Protein AF-A0A6P4FNR9-F1 (afdb_monomer_lite)

pLDDT: mean 78.42, std 10.56, range [47.41, 95.06]

Sequence (93 aa):
TLAKKMEKLKQWKADLHAKVAKREADAAAAIQRKERLVEEVRRHFGFKVDTRDERFKEMLEQKEKEDKKKQKEAKRKAKEEKMMAKLVEKTSA

Secondary structure (DSSP, 8-state):
-HHHHHHHHHHHHHHHHHHHHHHHHHHHHHHHHHHHHHHHHHHHH-S---TTSHHHHHHHHHHHHHHHHHHHHHHHHHHHHHHHHHHHHHH--

Structure (mmCIF, N/CA/C/O backbone):
data_AF-A0A6P4FNR9-F1
#
_entry.id   AF-A0A6P4FNR9-F1
#
loop_
_atom_site.group_PDB
_atom_site.id
_atom_site.type_symbol
_atom_site.label_atom_id
_atom_site.label_alt_id
_atom_site.label_comp_id
_atom_site.label_asym_id
_atom_site.label_entity_id
_atom_site.label_seq_id
_atom_site.pdbx_PDB_ins_code
_atom_site.Cartn_x
_atom_site.Cartn_y
_atom_site.Cartn_z
_atom_site.occupancy
_atom_site.B_iso_or_equiv
_atom_site.auth_seq_id
_atom_site.auth_comp_id
_atom_site.auth_asym_id
_atom_site.auth_atom_id
_atom_site.pdbx_PDB_model_num
ATOM 1 N N . THR A 1 1 ? 23.767 3.309 -31.505 1.00 77.38 1 THR A N 1
ATOM 2 C CA . THR A 1 1 ? 23.183 2.321 -32.434 1.00 77.38 1 THR A CA 1
ATOM 3 C C . THR A 1 1 ? 21.724 2.087 -32.090 1.00 77.38 1 THR A C 1
ATOM 5 O O . THR A 1 1 ? 21.351 2.219 -30.926 1.00 77.38 1 THR A O 1
ATOM 8 N N . LEU A 1 2 ? 20.897 1.771 -33.088 1.00 83.00 2 LEU A N 1
ATOM 9 C CA . LEU A 1 2 ? 19.458 1.521 -32.926 1.00 83.00 2 LEU A CA 1
ATOM 10 C C . LEU A 1 2 ? 19.171 0.411 -31.892 1.00 83.00 2 LEU A C 1
ATOM 12 O O . LEU A 1 2 ? 18.263 0.546 -31.078 1.00 83.00 2 LEU A O 1
ATOM 16 N N . ALA A 1 3 ? 20.032 -0.610 -31.833 1.00 86.06 3 ALA A N 1
ATOM 17 C CA . ALA A 1 3 ? 19.957 -1.713 -30.872 1.00 86.06 3 ALA A CA 1
ATOM 18 C C . ALA A 1 3 ? 19.943 -1.259 -29.397 1.00 86.06 3 ALA A C 1
ATOM 20 O O . ALA A 1 3 ? 19.105 -1.714 -28.624 1.00 86.06 3 ALA A O 1
ATOM 21 N N . LYS A 1 4 ? 20.794 -0.295 -29.007 1.00 89.50 4 LYS A N 1
ATOM 22 C CA . LYS A 1 4 ? 20.818 0.236 -27.627 1.00 89.50 4 LYS A CA 1
ATOM 23 C C . LYS A 1 4 ? 19.523 0.975 -27.260 1.00 89.50 4 LYS A C 1
ATOM 25 O O . LYS A 1 4 ? 19.105 0.941 -26.107 1.00 89.50 4 LYS A O 1
ATOM 30 N N . LYS A 1 5 ? 18.881 1.639 -28.232 1.00 87.31 5 LYS A N 1
ATOM 31 C CA . LYS A 1 5 ? 17.587 2.315 -28.024 1.00 87.31 5 LYS A CA 1
ATOM 32 C C . LYS A 1 5 ? 16.456 1.297 -27.842 1.00 87.31 5 LYS A C 1
ATOM 34 O O . LYS A 1 5 ? 15.628 1.485 -26.958 1.00 87.31 5 LYS A O 1
ATOM 39 N N . MET A 1 6 ? 16.462 0.213 -28.621 1.00 93.12 6 MET A N 1
ATOM 40 C CA . MET A 1 6 ? 15.484 -0.873 -28.492 1.00 93.12 6 MET A CA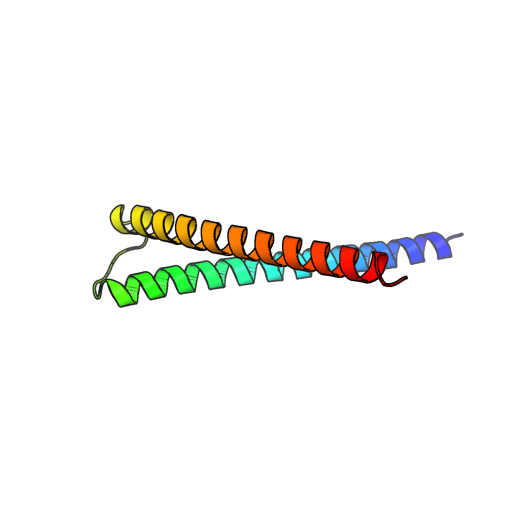 1
ATOM 41 C C . MET A 1 6 ? 15.598 -1.605 -27.152 1.00 93.12 6 MET A C 1
ATOM 43 O O . MET A 1 6 ? 14.580 -1.899 -26.534 1.00 93.12 6 MET A O 1
ATOM 47 N N . GLU A 1 7 ? 16.816 -1.840 -26.662 1.00 91.94 7 GLU A N 1
ATOM 48 C CA . GLU A 1 7 ? 17.022 -2.491 -25.364 1.00 91.94 7 GLU A CA 1
ATOM 49 C C . GLU A 1 7 ? 16.505 -1.636 -24.201 1.00 91.94 7 GLU A C 1
ATOM 51 O O . GLU A 1 7 ? 15.744 -2.104 -23.355 1.00 91.94 7 GLU A O 1
ATOM 56 N N . LYS A 1 8 ? 16.806 -0.332 -24.220 1.00 92.00 8 LYS A N 1
ATOM 57 C CA . LYS A 1 8 ? 16.289 0.610 -23.219 1.00 92.00 8 LYS A CA 1
ATOM 58 C C . LYS A 1 8 ? 14.759 0.706 -23.249 1.00 92.00 8 LYS A C 1
ATOM 60 O O . LYS A 1 8 ? 14.134 0.872 -22.206 1.00 92.00 8 LYS A O 1
ATOM 65 N N . LEU A 1 9 ? 14.151 0.575 -24.430 1.00 91.94 9 LEU A N 1
ATOM 66 C CA . LEU A 1 9 ? 12.696 0.562 -24.589 1.00 91.94 9 LEU A CA 1
ATOM 67 C C . LEU A 1 9 ? 12.077 -0.705 -23.983 1.00 91.94 9 LEU A C 1
ATOM 69 O O . LEU A 1 9 ? 11.075 -0.607 -23.274 1.00 91.94 9 LEU A O 1
ATOM 73 N N . LYS A 1 10 ? 12.690 -1.876 -24.193 1.00 92.56 10 LYS A N 1
ATOM 74 C CA . LYS A 1 10 ? 12.258 -3.129 -23.552 1.00 92.56 10 LYS A CA 1
ATOM 75 C C . LYS A 1 10 ? 12.332 -3.037 -22.031 1.00 92.56 10 LYS A C 1
ATOM 77 O O . LYS A 1 10 ? 11.358 -3.379 -21.364 1.00 92.56 10 LYS A O 1
ATOM 82 N N . GLN A 1 11 ? 13.438 -2.517 -21.500 1.00 93.38 11 GLN A N 1
ATOM 83 C CA . GLN A 1 11 ? 13.599 -2.308 -20.063 1.00 93.38 11 GLN A CA 1
ATOM 84 C C . GLN A 1 11 ? 12.530 -1.360 -19.513 1.00 93.38 11 GLN A C 1
ATOM 86 O O . GLN A 1 11 ? 11.860 -1.681 -18.537 1.00 93.38 11 GLN A O 1
ATOM 91 N N . TRP A 1 12 ? 12.292 -0.232 -20.185 1.00 94.19 12 TRP A N 1
ATOM 92 C CA . TRP A 1 12 ? 11.281 0.728 -19.747 1.00 94.19 12 TRP A CA 1
ATOM 93 C C . TRP A 1 12 ? 9.864 0.141 -19.757 1.00 94.19 12 TRP A C 1
ATOM 95 O O . TRP A 1 12 ? 9.088 0.379 -18.832 1.00 94.19 12 TRP A O 1
ATOM 105 N N . LYS A 1 13 ? 9.537 -0.680 -20.763 1.00 93.94 13 LYS A N 1
ATOM 106 C CA . LYS A 1 13 ? 8.259 -1.398 -20.826 1.00 93.94 13 LYS A CA 1
ATOM 107 C C . LYS A 1 13 ? 8.122 -2.398 -19.673 1.00 93.94 13 LYS A C 1
ATOM 109 O O . LYS A 1 13 ? 7.070 -2.444 -19.040 1.00 93.94 13 LYS A O 1
ATOM 114 N N . ALA A 1 14 ? 9.175 -3.158 -19.374 1.00 95.06 14 ALA A N 1
ATOM 115 C CA . ALA A 1 14 ? 9.190 -4.092 -18.250 1.00 95.06 14 ALA A CA 1
ATOM 116 C C . ALA A 1 14 ? 9.004 -3.368 -16.906 1.00 95.06 14 ALA A C 1
ATOM 118 O O . ALA A 1 14 ? 8.146 -3.755 -16.113 1.00 95.06 14 ALA A O 1
ATOM 119 N N . ASP A 1 15 ? 9.719 -2.263 -16.689 1.00 93.06 15 ASP A N 1
ATOM 120 C CA . ASP A 1 15 ? 9.597 -1.442 -15.481 1.00 93.06 15 ASP A CA 1
ATOM 121 C C . ASP A 1 15 ? 8.190 -0.851 -15.324 1.00 93.06 15 ASP A C 1
ATOM 123 O O . ASP A 1 15 ? 7.669 -0.744 -14.210 1.00 93.06 15 ASP A O 1
ATOM 127 N N . LEU A 1 16 ? 7.560 -0.456 -16.433 1.00 94.19 16 LEU A N 1
ATOM 128 C CA . LEU A 1 16 ? 6.206 0.085 -16.427 1.00 94.19 16 LEU A CA 1
ATOM 129 C C . LEU A 1 16 ? 5.185 -0.991 -16.056 1.00 94.19 16 LEU A C 1
ATOM 131 O O . LEU A 1 16 ? 4.377 -0.763 -15.157 1.00 94.19 16 LEU A O 1
ATOM 135 N N . HIS A 1 17 ? 5.263 -2.178 -16.662 1.00 94.06 17 HIS A N 1
ATOM 136 C CA . HIS A 1 17 ? 4.399 -3.299 -16.289 1.00 94.06 17 HIS A CA 1
ATOM 137 C C . HIS A 1 17 ? 4.605 -3.722 -14.833 1.00 94.06 17 HIS A C 1
ATOM 139 O O . HIS A 1 17 ? 3.627 -3.929 -14.120 1.00 94.06 17 HIS A O 1
ATOM 145 N N . ALA A 1 18 ? 5.850 -3.762 -14.351 1.00 94.06 18 ALA A N 1
ATOM 146 C CA . ALA A 1 18 ? 6.142 -4.064 -12.952 1.00 94.06 18 ALA A CA 1
ATOM 147 C C . ALA A 1 18 ? 5.523 -3.028 -11.996 1.00 94.06 18 ALA A C 1
ATOM 149 O O . ALA A 1 18 ? 4.971 -3.386 -10.953 1.00 94.06 18 ALA A O 1
ATOM 150 N N . LYS A 1 19 ? 5.563 -1.736 -12.350 1.00 91.94 19 LYS A N 1
ATOM 151 C CA . LYS A 1 19 ? 4.916 -0.672 -11.564 1.00 91.94 19 LYS A CA 1
ATOM 152 C C . LYS A 1 19 ? 3.395 -0.786 -11.569 1.00 91.94 19 LYS A C 1
ATOM 154 O O . LYS A 1 19 ? 2.795 -0.577 -10.517 1.00 91.94 19 LYS A O 1
ATOM 159 N N . VAL A 1 20 ? 2.790 -1.095 -12.714 1.00 93.25 20 VAL A N 1
ATOM 160 C CA . VAL A 1 20 ? 1.337 -1.292 -12.832 1.00 93.25 20 VAL A CA 1
ATOM 161 C C . VAL A 1 20 ? 0.900 -2.485 -11.989 1.00 93.25 20 VAL A C 1
ATOM 163 O O . VAL A 1 20 ? 0.083 -2.306 -11.093 1.00 93.25 20 VAL A O 1
ATOM 166 N N . ALA A 1 21 ? 1.538 -3.644 -12.158 1.00 92.75 21 ALA A N 1
ATOM 167 C CA . ALA A 1 21 ? 1.225 -4.847 -11.389 1.00 92.75 21 ALA A CA 1
ATOM 168 C C . ALA A 1 21 ? 1.360 -4.617 -9.876 1.00 92.75 21 ALA A C 1
ATOM 170 O O . ALA A 1 21 ? 0.512 -5.039 -9.093 1.00 92.75 21 ALA A O 1
ATOM 171 N N . LYS A 1 22 ? 2.394 -3.880 -9.445 1.00 90.88 22 LYS A N 1
ATOM 172 C CA . LYS A 1 22 ? 2.549 -3.504 -8.035 1.00 90.88 22 LYS A CA 1
ATOM 173 C C . LYS A 1 22 ? 1.400 -2.618 -7.542 1.00 90.88 22 LYS A C 1
ATOM 175 O O . LYS A 1 22 ? 0.884 -2.847 -6.455 1.00 90.88 22 LYS A O 1
ATOM 180 N N . ARG A 1 23 ? 1.001 -1.610 -8.323 1.00 88.00 23 ARG A N 1
ATOM 181 C CA . ARG A 1 23 ? -0.102 -0.696 -7.972 1.00 88.00 23 ARG A CA 1
ATOM 182 C C . ARG A 1 23 ? -1.436 -1.435 -7.886 1.00 88.00 23 ARG A C 1
ATOM 184 O O . ARG A 1 23 ? -2.200 -1.176 -6.964 1.00 88.00 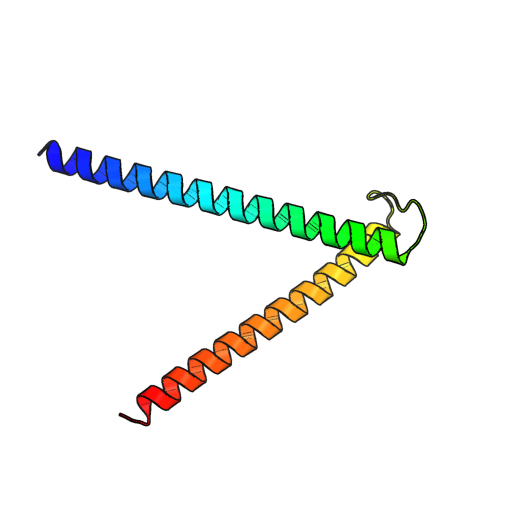23 ARG A O 1
ATOM 191 N N . GLU A 1 24 ? -1.693 -2.348 -8.816 1.00 89.38 24 GLU A N 1
ATOM 192 C CA . GLU A 1 24 ? -2.888 -3.196 -8.823 1.00 89.38 24 GLU A CA 1
ATOM 193 C C . GLU A 1 24 ? -2.912 -4.128 -7.610 1.00 89.38 24 GLU A C 1
ATOM 195 O O . GLU A 1 24 ? -3.929 -4.206 -6.924 1.00 89.38 24 GLU A O 1
ATOM 200 N N . ALA A 1 25 ? -1.781 -4.759 -7.278 1.00 89.50 25 ALA A N 1
ATOM 201 C CA . ALA A 1 25 ? -1.659 -5.596 -6.087 1.00 89.50 25 ALA A CA 1
ATOM 202 C C . ALA A 1 25 ? -1.874 -4.796 -4.790 1.00 89.50 25 ALA A C 1
ATOM 204 O O . ALA A 1 25 ? -2.611 -5.238 -3.908 1.00 89.50 25 ALA A O 1
ATOM 205 N N . ASP A 1 26 ? -1.287 -3.600 -4.685 1.00 85.00 26 ASP A N 1
ATOM 206 C CA . ASP A 1 26 ? -1.469 -2.712 -3.533 1.00 85.00 26 ASP A CA 1
ATOM 207 C C . ASP A 1 26 ? -2.938 -2.256 -3.404 1.00 85.00 26 ASP A C 1
ATOM 209 O O . ASP A 1 26 ? -3.484 -2.224 -2.298 1.00 85.00 26 ASP A O 1
ATOM 213 N N . ALA A 1 27 ? -3.604 -1.944 -4.523 1.00 86.69 27 ALA A N 1
ATOM 214 C CA . ALA A 1 27 ? -5.017 -1.568 -4.545 1.00 86.69 27 ALA A CA 1
ATOM 215 C C . ALA A 1 27 ? -5.932 -2.738 -4.150 1.00 86.69 27 ALA A C 1
ATOM 217 O O . ALA A 1 27 ? -6.809 -2.568 -3.303 1.00 86.69 27 ALA A O 1
ATOM 218 N N . ALA A 1 28 ? -5.694 -3.934 -4.694 1.00 87.38 28 ALA A N 1
ATOM 219 C CA . ALA A 1 28 ? -6.439 -5.139 -4.339 1.00 87.38 28 ALA A CA 1
ATOM 220 C C . ALA A 1 28 ? -6.271 -5.486 -2.850 1.00 87.38 28 ALA A C 1
ATOM 222 O O . ALA A 1 28 ? -7.252 -5.763 -2.159 1.00 87.38 28 ALA A O 1
ATOM 223 N N . ALA A 1 29 ? -5.048 -5.384 -2.319 1.00 84.81 29 ALA A N 1
ATOM 224 C CA . ALA A 1 29 ? -4.779 -5.596 -0.900 1.00 84.81 29 ALA A CA 1
ATOM 225 C C . ALA A 1 29 ? -5.470 -4.549 -0.007 1.00 84.81 29 ALA A C 1
ATOM 227 O O . ALA A 1 29 ? -5.942 -4.880 1.084 1.00 84.81 29 ALA A O 1
ATOM 228 N N . ALA A 1 30 ? -5.554 -3.290 -0.451 1.00 79.88 30 ALA A N 1
ATOM 229 C CA . ALA A 1 30 ? -6.275 -2.240 0.266 1.00 79.88 30 ALA A CA 1
ATOM 230 C C . ALA A 1 30 ? -7.793 -2.491 0.287 1.00 79.88 30 ALA A C 1
ATOM 232 O O . ALA A 1 30 ? -8.415 -2.336 1.340 1.00 79.88 30 ALA A O 1
ATOM 233 N N . ILE A 1 31 ? -8.373 -2.932 -0.835 1.00 82.06 31 ILE A N 1
ATOM 234 C CA . ILE A 1 31 ? -9.793 -3.309 -0.924 1.00 82.06 31 ILE A CA 1
ATOM 235 C C . ILE A 1 31 ? -10.086 -4.469 0.030 1.00 82.06 31 ILE A C 1
ATOM 237 O O . ILE A 1 31 ? -10.955 -4.336 0.887 1.00 82.06 31 ILE A O 1
ATOM 241 N N . GLN A 1 32 ? -9.296 -5.544 -0.020 1.00 84.62 32 GLN A N 1
ATOM 242 C CA . GLN A 1 32 ? -9.481 -6.698 0.866 1.00 84.62 32 GLN A CA 1
ATOM 243 C C . GLN A 1 32 ? -9.360 -6.340 2.353 1.00 84.62 32 GLN A C 1
ATOM 245 O O . GLN A 1 32 ? -10.111 -6.855 3.181 1.00 84.62 32 GLN A O 1
ATOM 250 N N . ARG A 1 33 ? -8.427 -5.449 2.721 1.00 79.94 33 ARG A N 1
ATOM 251 C CA . ARG A 1 33 ? -8.326 -4.952 4.105 1.00 79.94 33 ARG A CA 1
ATOM 252 C C . ARG A 1 33 ? -9.586 -4.204 4.521 1.00 79.94 33 ARG A C 1
ATOM 254 O O . ARG A 1 33 ? -10.090 -4.440 5.614 1.00 79.94 33 ARG A O 1
ATOM 261 N N . LYS A 1 34 ? -10.094 -3.326 3.654 1.00 78.88 34 LYS A N 1
ATOM 262 C CA . LYS A 1 34 ? -11.313 -2.564 3.922 1.00 78.88 34 LYS A CA 1
ATOM 263 C C . LYS A 1 34 ? -12.525 -3.486 4.058 1.00 78.88 34 LYS A C 1
ATOM 265 O O . LYS A 1 34 ? -13.277 -3.339 5.012 1.00 78.88 34 LYS A O 1
ATOM 270 N N . GLU A 1 35 ? -12.691 -4.450 3.158 1.00 82.38 35 GLU A N 1
ATOM 271 C CA . GLU A 1 35 ? -13.785 -5.427 3.209 1.00 82.38 35 GLU A CA 1
ATOM 272 C C . GLU A 1 35 ? -13.746 -6.262 4.490 1.00 82.38 35 GLU A C 1
ATOM 274 O O . GLU A 1 35 ? -14.769 -6.388 5.158 1.00 82.38 35 GLU A O 1
ATOM 279 N N . ARG A 1 36 ? -12.564 -6.741 4.903 1.00 81.94 36 ARG A N 1
ATOM 280 C CA . ARG A 1 36 ? -12.407 -7.474 6.168 1.00 81.94 36 ARG A CA 1
ATOM 281 C C . ARG A 1 36 ? -12.795 -6.626 7.376 1.00 81.94 36 ARG A C 1
ATOM 283 O O . ARG A 1 36 ? -13.512 -7.104 8.249 1.00 81.94 36 ARG A O 1
ATOM 290 N N . LEU A 1 37 ? -12.349 -5.370 7.424 1.00 73.19 37 LEU A N 1
ATOM 291 C CA . LEU A 1 37 ? -12.706 -4.452 8.508 1.00 73.19 37 LEU A CA 1
ATOM 292 C C . LEU A 1 37 ? -14.218 -4.208 8.551 1.00 73.19 37 LEU A C 1
ATOM 294 O O . LEU A 1 37 ? -14.817 -4.274 9.622 1.00 73.19 37 LEU A O 1
ATOM 298 N N . VAL A 1 38 ? -14.840 -3.984 7.392 1.00 74.38 38 VAL A N 1
ATOM 299 C CA . VAL A 1 38 ? -16.294 -3.809 7.270 1.00 74.38 38 VAL A CA 1
ATOM 300 C C . VAL A 1 38 ? -17.033 -5.065 7.739 1.00 74.38 38 VAL A C 1
ATOM 302 O O . VAL A 1 38 ? -18.010 -4.957 8.478 1.00 74.38 38 VAL A O 1
ATOM 305 N N . GLU A 1 39 ? -16.578 -6.255 7.350 1.00 76.75 39 GLU A N 1
ATOM 306 C CA . GLU A 1 39 ? -17.221 -7.519 7.709 1.00 76.75 39 GLU A CA 1
ATOM 307 C C . GLU A 1 39 ? -17.059 -7.857 9.197 1.00 76.75 39 GLU A C 1
ATOM 309 O O . GLU A 1 39 ? -18.020 -8.284 9.834 1.00 76.75 39 GLU A O 1
ATOM 314 N N . GLU A 1 40 ? -15.889 -7.607 9.789 1.00 72.75 40 GLU A N 1
ATOM 315 C CA . GLU A 1 40 ? -15.679 -7.764 11.232 1.00 72.75 40 GLU A CA 1
ATOM 316 C C . GLU A 1 40 ? -16.562 -6.808 12.038 1.00 72.75 40 GLU A C 1
ATOM 318 O O . GLU A 1 40 ? -17.153 -7.217 13.037 1.00 72.75 40 GLU A O 1
ATOM 323 N N . VAL A 1 41 ? -16.705 -5.555 11.592 1.00 70.12 41 VAL A N 1
ATOM 324 C CA . VAL A 1 41 ? -17.631 -4.596 12.215 1.00 70.12 41 VAL A CA 1
ATOM 325 C C . VAL A 1 41 ? -19.079 -5.073 12.060 1.00 70.12 41 VAL A C 1
ATOM 327 O O . VAL A 1 41 ? -19.834 -5.074 13.031 1.00 70.12 41 VAL A O 1
ATOM 330 N N . ARG A 1 42 ? -19.464 -5.572 10.879 1.00 73.75 42 ARG A N 1
ATOM 331 C CA . ARG A 1 42 ? -20.808 -6.115 10.631 1.00 73.75 42 ARG A CA 1
ATOM 332 C C . ARG A 1 42 ? -21.115 -7.348 11.491 1.00 73.75 42 ARG A C 1
ATOM 334 O O . ARG A 1 42 ? -22.232 -7.467 11.987 1.00 73.75 42 ARG A O 1
ATOM 341 N N . ARG A 1 43 ? -20.142 -8.245 11.691 1.00 73.62 43 ARG A N 1
ATOM 342 C CA . ARG A 1 43 ? -20.275 -9.440 12.546 1.00 73.62 43 ARG A CA 1
ATOM 343 C C . ARG A 1 43 ? -20.363 -9.090 14.030 1.00 73.62 43 ARG A C 1
ATOM 345 O O . ARG A 1 43 ? -21.123 -9.739 14.739 1.00 73.62 43 ARG A O 1
ATOM 352 N N . HIS A 1 44 ? -19.625 -8.082 14.502 1.00 67.75 44 HIS A N 1
ATOM 353 C CA . HIS A 1 44 ? -19.647 -7.705 15.920 1.00 67.75 44 HIS A CA 1
ATOM 354 C C . HIS A 1 44 ? -20.928 -6.993 16.349 1.00 67.75 44 HIS A C 1
ATOM 356 O O . HIS A 1 44 ? -21.386 -7.210 17.466 1.00 67.75 44 HIS A O 1
ATOM 362 N N . PHE A 1 45 ? -21.508 -6.159 15.485 1.00 61.59 45 PHE A N 1
ATOM 363 C CA . PHE A 1 45 ? -22.652 -5.331 15.871 1.00 61.59 45 PHE A CA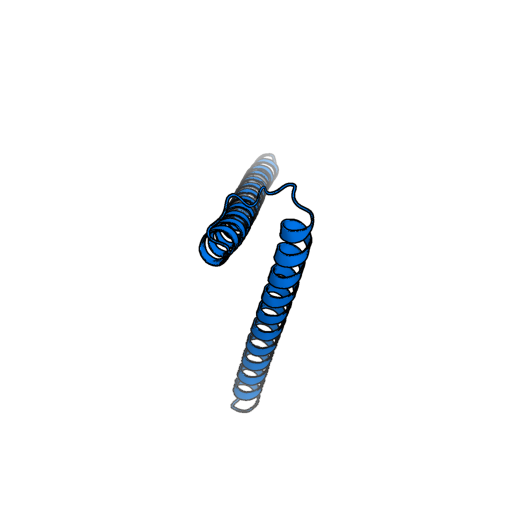 1
ATOM 364 C C . PHE A 1 45 ? -24.016 -5.937 15.527 1.00 61.59 45 PHE A C 1
ATOM 366 O O . PHE A 1 45 ? -25.027 -5.425 15.998 1.00 61.59 45 PHE A O 1
ATOM 373 N N . GLY A 1 46 ? -24.077 -7.019 14.740 1.00 61.12 46 GLY A N 1
ATOM 374 C CA . GLY A 1 46 ? -25.305 -7.802 14.529 1.00 61.12 46 GLY A CA 1
ATOM 375 C C . GLY A 1 46 ? -26.482 -7.054 13.882 1.00 61.12 46 GLY A C 1
ATOM 376 O O . GLY A 1 46 ? -27.539 -7.639 13.677 1.00 61.12 46 GLY A O 1
ATOM 377 N N . PHE A 1 47 ? -26.312 -5.784 13.518 1.00 54.06 47 PHE A N 1
ATOM 378 C CA . PHE A 1 47 ? -27.329 -4.936 12.913 1.00 54.06 47 PHE A CA 1
ATOM 379 C C . PHE A 1 47 ? -26.772 -4.207 11.694 1.00 54.06 47 PHE A C 1
ATOM 381 O O . PHE A 1 47 ? -25.564 -4.116 11.480 1.00 54.06 47 PHE A O 1
ATOM 388 N N . LYS A 1 48 ? -27.697 -3.722 10.868 1.00 58.91 48 LYS A N 1
ATOM 389 C CA . LYS A 1 48 ? -27.503 -3.024 9.594 1.00 58.91 48 LYS A CA 1
ATOM 390 C C . LYS A 1 48 ? -26.791 -1.673 9.804 1.00 58.91 48 LYS A C 1
ATOM 392 O O . LYS A 1 48 ? -27.393 -0.626 9.615 1.00 58.91 48 LYS A O 1
ATOM 397 N N . VAL A 1 49 ? -25.535 -1.692 10.245 1.00 58.09 49 VAL A N 1
ATOM 398 C CA . VAL A 1 49 ? -24.699 -0.496 10.374 1.00 58.09 49 VAL A CA 1
ATOM 399 C C . VAL A 1 49 ? -24.292 -0.079 8.964 1.00 58.09 49 VAL A C 1
ATOM 401 O O . VAL A 1 49 ? -23.539 -0.780 8.285 1.00 58.09 49 VAL A O 1
ATOM 404 N N . ASP A 1 50 ? -24.863 1.025 8.494 1.00 64.56 50 ASP A N 1
ATOM 405 C CA . ASP A 1 50 ? -24.518 1.615 7.206 1.00 64.56 50 ASP A CA 1
ATOM 406 C C . ASP A 1 50 ? -23.107 2.217 7.288 1.00 64.56 50 ASP A C 1
ATOM 408 O O . ASP A 1 50 ? -22.744 2.874 8.260 1.00 64.56 50 ASP A O 1
ATOM 412 N N . THR A 1 51 ? -22.313 2.038 6.235 1.00 64.31 51 THR A N 1
ATOM 413 C CA . THR A 1 51 ? -20.990 2.665 6.066 1.00 64.31 51 THR A CA 1
ATOM 414 C C . THR A 1 51 ? -20.98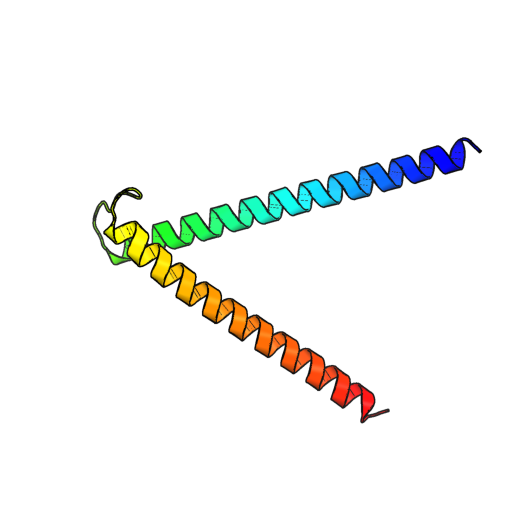8 4.197 6.186 1.00 64.31 51 THR A C 1
ATOM 416 O O . THR A 1 51 ? -19.924 4.809 6.301 1.00 64.31 51 THR A O 1
ATOM 419 N N . ARG A 1 52 ? -22.167 4.827 6.112 1.00 67.00 52 ARG A N 1
ATOM 420 C CA . ARG A 1 52 ? -22.375 6.274 6.238 1.00 67.00 52 ARG A CA 1
ATOM 421 C C . ARG A 1 52 ? -22.631 6.746 7.671 1.00 67.00 52 ARG A C 1
ATOM 423 O O . ARG A 1 52 ? -22.561 7.952 7.893 1.00 67.00 52 ARG A O 1
ATOM 430 N N . ASP A 1 53 ? -22.892 5.836 8.607 1.00 73.44 53 ASP A N 1
ATOM 431 C CA . ASP A 1 53 ? -23.134 6.155 10.017 1.00 73.44 53 ASP A CA 1
ATOM 432 C C . ASP A 1 53 ? -21.858 6.706 10.688 1.00 73.44 53 ASP A C 1
ATOM 434 O O . ASP A 1 53 ? -20.743 6.236 10.433 1.00 73.44 53 ASP A O 1
ATOM 438 N N . GLU A 1 54 ? -21.996 7.717 11.546 1.00 70.50 54 GLU A N 1
ATOM 439 C CA . GLU A 1 54 ? -20.867 8.311 12.271 1.00 70.50 54 GLU A CA 1
ATOM 440 C C . GLU A 1 54 ? -20.214 7.321 13.238 1.00 70.50 54 GLU A C 1
ATOM 442 O O . GLU A 1 54 ? -18.986 7.276 13.327 1.00 70.50 54 GLU A O 1
ATOM 447 N N . ARG A 1 55 ? -21.002 6.443 13.872 1.00 71.38 55 ARG A N 1
ATOM 448 C CA . ARG A 1 55 ? -20.475 5.411 14.781 1.00 71.38 55 ARG A CA 1
ATOM 449 C C . ARG A 1 55 ? -19.614 4.393 14.038 1.00 71.38 55 ARG A C 1
ATOM 451 O O . ARG A 1 55 ? -18.631 3.889 14.579 1.00 71.38 55 ARG A O 1
ATOM 458 N N . PHE A 1 56 ? -19.957 4.114 12.777 1.00 69.94 56 PHE A N 1
ATOM 459 C CA . PHE A 1 56 ? -19.164 3.251 11.905 1.00 69.94 56 PHE A CA 1
ATOM 460 C C . PHE A 1 56 ? -17.817 3.890 11.571 1.00 69.94 56 PHE A C 1
ATOM 462 O O . PHE A 1 56 ? -16.790 3.221 11.652 1.00 69.94 56 PHE A O 1
ATOM 469 N N . LYS A 1 57 ? -17.807 5.184 11.229 1.00 73.62 57 LYS A N 1
ATOM 470 C CA . LYS A 1 57 ? -16.568 5.918 10.933 1.00 73.62 57 LYS A CA 1
ATOM 471 C C . LYS A 1 57 ? -15.644 5.969 12.143 1.00 73.62 57 LYS A C 1
ATOM 473 O O . LYS A 1 57 ? -14.461 5.683 11.997 1.00 73.62 57 LYS A O 1
ATOM 478 N N . GLU A 1 58 ? -16.183 6.263 13.322 1.00 77.31 58 GLU A N 1
ATOM 479 C CA . GLU A 1 58 ? -15.391 6.367 14.548 1.00 77.31 58 GLU A CA 1
ATOM 480 C C . GLU A 1 58 ? -14.774 5.015 14.947 1.00 77.31 58 GLU A C 1
ATOM 482 O O . GLU A 1 58 ? -13.580 4.933 15.241 1.00 77.31 58 GLU A O 1
ATOM 487 N N . MET A 1 59 ? -15.540 3.923 14.853 1.00 72.81 59 MET A N 1
ATOM 488 C CA . MET A 1 59 ? -15.037 2.569 15.123 1.00 72.81 59 MET A CA 1
ATOM 489 C C . MET A 1 59 ? -14.056 2.066 14.062 1.00 72.81 59 MET A C 1
ATOM 491 O O . MET A 1 59 ? -13.062 1.417 14.398 1.00 72.81 59 MET A O 1
ATOM 495 N N . LEU A 1 60 ? -14.302 2.362 12.784 1.00 75.31 60 LEU A N 1
ATOM 496 C CA . LEU A 1 60 ? -13.373 2.020 11.711 1.00 75.31 60 LEU A CA 1
ATOM 497 C C . LEU A 1 60 ? -12.050 2.771 11.896 1.00 75.31 60 LEU A C 1
ATOM 499 O O . LEU A 1 60 ? -10.988 2.169 11.769 1.00 75.31 60 LEU A O 1
ATOM 503 N N . GLU A 1 61 ? -12.097 4.038 12.306 1.00 80.12 61 GLU A N 1
ATOM 504 C CA . GLU A 1 61 ? -10.904 4.822 12.615 1.00 80.12 61 GLU A CA 1
ATOM 505 C C . GLU A 1 61 ? -10.161 4.297 13.857 1.00 80.12 61 GLU A C 1
ATOM 507 O O . GLU A 1 61 ? -8.927 4.234 13.858 1.00 80.12 61 GLU A O 1
ATOM 512 N N . GLN A 1 62 ? -10.873 3.867 14.906 1.00 80.50 62 GLN A N 1
ATOM 513 C CA . GLN A 1 62 ? -10.253 3.204 16.06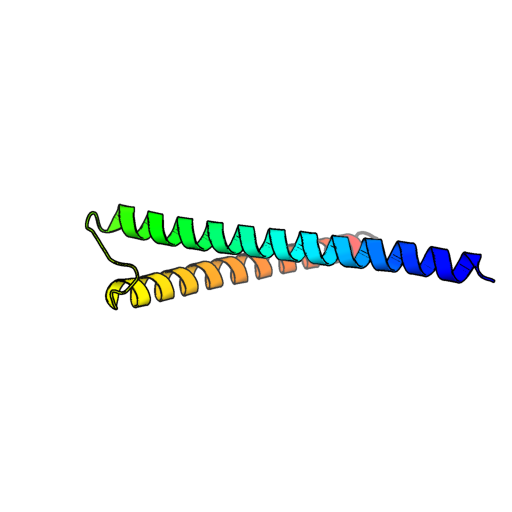0 1.00 80.50 62 GLN A CA 1
ATOM 514 C C . GLN A 1 62 ? -9.541 1.913 15.644 1.00 80.50 62 GLN A C 1
ATOM 516 O O . GLN A 1 62 ? -8.370 1.718 15.980 1.00 80.50 62 GLN A O 1
ATOM 521 N N . LYS A 1 63 ? -10.200 1.067 14.849 1.00 78.25 63 LYS A N 1
ATOM 522 C CA . LYS A 1 63 ? -9.632 -0.210 14.411 1.00 78.25 63 LYS A CA 1
ATOM 523 C C . LYS A 1 63 ? -8.466 -0.024 13.442 1.00 78.25 63 LYS A C 1
ATOM 525 O O . LYS A 1 63 ? -7.442 -0.689 13.580 1.00 78.25 63 LYS A O 1
ATOM 530 N N . GLU A 1 64 ? -8.545 0.949 12.534 1.00 79.44 64 GLU A N 1
ATOM 531 C CA . GLU A 1 64 ? -7.415 1.346 11.689 1.00 79.44 64 GLU A CA 1
ATOM 532 C C . GLU A 1 64 ? -6.233 1.874 12.515 1.00 79.44 64 GLU A C 1
ATOM 534 O O . GLU A 1 64 ? -5.077 1.558 12.213 1.00 79.44 64 GLU A O 1
ATOM 539 N N . LYS A 1 65 ? -6.481 2.653 13.578 1.00 81.44 65 LYS A N 1
ATOM 540 C CA . LYS A 1 65 ? -5.429 3.112 14.501 1.00 81.44 65 LYS A CA 1
ATOM 541 C C . LYS A 1 65 ? -4.765 1.936 15.217 1.00 81.44 65 LYS A C 1
ATOM 543 O O . LYS A 1 65 ? -3.535 1.925 15.320 1.00 81.44 65 LYS A O 1
ATOM 548 N N . GLU A 1 66 ? -5.532 0.955 15.681 1.00 81.12 66 GLU A N 1
ATOM 549 C CA . GLU A 1 66 ? -4.997 -0.257 16.311 1.00 81.12 66 GLU A CA 1
ATOM 550 C C . GLU A 1 66 ? -4.180 -1.111 15.338 1.00 81.12 66 GLU A C 1
ATOM 552 O O . GLU A 1 66 ? -3.032 -1.452 15.632 1.00 81.12 66 GLU A O 1
ATOM 557 N N . ASP A 1 67 ? -4.703 -1.388 14.145 1.00 79.12 67 ASP A N 1
ATOM 558 C CA . ASP A 1 67 ? -3.994 -2.168 13.129 1.00 79.12 67 ASP A CA 1
ATOM 559 C C . ASP A 1 67 ? -2.725 -1.461 12.652 1.00 79.12 67 ASP A C 1
ATOM 561 O O . ASP A 1 67 ? -1.681 -2.089 12.447 1.00 79.12 67 ASP A O 1
ATOM 565 N N . LYS A 1 68 ? -2.758 -0.130 12.531 1.00 81.00 68 LYS A N 1
ATOM 566 C CA . LYS A 1 68 ? -1.574 0.671 12.206 1.00 81.00 68 LYS A CA 1
ATOM 567 C C . LYS A 1 68 ? -0.530 0.619 13.318 1.00 81.00 68 LYS A C 1
ATOM 569 O O . LYS A 1 68 ? 0.664 0.586 13.007 1.00 81.00 68 LYS A O 1
ATOM 574 N N . LYS A 1 69 ? -0.938 0.605 14.593 1.00 80.62 69 LYS A N 1
ATOM 575 C CA . LYS A 1 69 ? -0.021 0.402 15.728 1.00 80.62 69 LYS A CA 1
ATOM 576 C C . LYS A 1 69 ? 0.608 -0.992 15.669 1.00 80.62 69 LYS A C 1
ATOM 578 O O . LYS A 1 69 ? 1.834 -1.075 15.637 1.00 80.62 69 LYS A O 1
ATOM 583 N N . LYS A 1 70 ? -0.193 -2.049 15.494 1.00 79.12 70 LYS A N 1
ATOM 584 C CA . LYS A 1 70 ? 0.293 -3.435 15.349 1.00 79.12 70 LYS A CA 1
ATOM 585 C C . LYS A 1 70 ? 1.267 -3.590 14.179 1.00 79.12 70 LYS A C 1
ATOM 587 O O . LYS A 1 70 ? 2.336 -4.173 14.333 1.00 79.12 70 LYS A O 1
ATOM 592 N N . GLN A 1 71 ? 0.963 -3.006 13.017 1.00 78.88 71 GLN A N 1
ATOM 593 C CA . GLN A 1 71 ? 1.863 -3.038 11.856 1.00 78.88 71 GLN A CA 1
ATOM 594 C C . GLN A 1 71 ? 3.173 -2.280 12.102 1.00 78.88 71 GLN A C 1
ATOM 596 O O . GLN A 1 71 ? 4.227 -2.706 11.628 1.00 78.88 71 GLN A O 1
ATOM 601 N N . LYS A 1 72 ? 3.135 -1.152 12.825 1.00 78.56 72 LYS A N 1
ATOM 602 C CA . LYS A 1 72 ? 4.349 -0.412 13.200 1.00 78.56 72 LYS A CA 1
ATOM 603 C C . LYS A 1 72 ? 5.210 -1.204 14.179 1.00 78.56 72 LYS A C 1
ATOM 605 O O . LYS A 1 72 ? 6.423 -1.232 13.997 1.00 78.56 72 LYS A O 1
ATOM 610 N N . GLU A 1 73 ? 4.608 -1.850 15.170 1.00 77.38 73 GLU A N 1
ATOM 611 C CA . GLU A 1 73 ? 5.322 -2.701 16.127 1.00 77.38 73 GLU A CA 1
ATOM 612 C C . GLU A 1 73 ? 5.921 -3.935 15.451 1.00 77.38 73 GLU A C 1
ATOM 614 O O . GLU A 1 73 ? 7.105 -4.204 15.631 1.00 77.38 73 GLU A O 1
ATOM 619 N N . ALA A 1 74 ? 5.169 -4.611 14.579 1.00 74.56 74 ALA A N 1
ATOM 620 C CA . ALA A 1 74 ? 5.684 -5.724 13.783 1.00 74.56 74 ALA A CA 1
ATOM 621 C C . ALA A 1 74 ? 6.857 -5.293 12.883 1.00 74.56 74 ALA A C 1
ATOM 623 O O . ALA A 1 74 ? 7.875 -5.979 12.812 1.00 74.56 74 ALA A O 1
ATOM 624 N N . LYS A 1 75 ? 6.768 -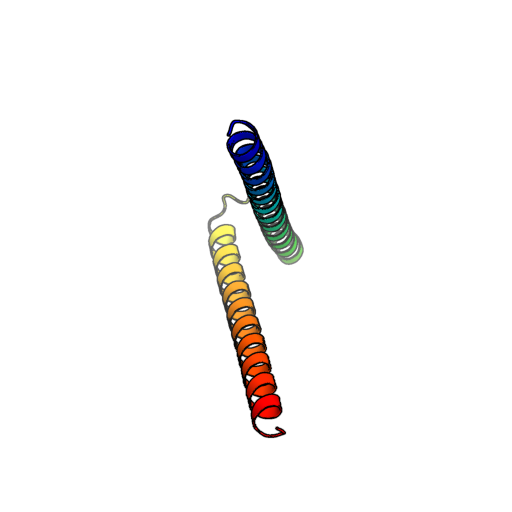4.117 12.240 1.00 76.69 75 LYS A N 1
ATOM 625 C CA . LYS A 1 75 ? 7.882 -3.556 11.455 1.00 76.69 75 LYS A CA 1
ATOM 626 C C . LYS A 1 75 ? 9.094 -3.195 12.313 1.00 76.69 75 LYS A C 1
ATOM 628 O O . LYS A 1 75 ? 10.215 -3.341 11.833 1.00 76.69 75 LYS A O 1
ATOM 633 N N . ARG A 1 76 ? 8.891 -2.696 13.538 1.00 77.44 76 ARG A N 1
ATOM 634 C CA . ARG A 1 76 ? 9.985 -2.404 14.478 1.00 77.44 76 ARG A CA 1
ATOM 635 C C . ARG A 1 76 ? 10.686 -3.689 14.904 1.00 77.44 76 ARG A C 1
ATOM 637 O O . ARG A 1 76 ? 11.889 -3.769 14.693 1.00 77.44 76 ARG A O 1
ATOM 644 N N . LYS A 1 77 ? 9.940 -4.712 15.333 1.00 76.38 77 LYS A N 1
ATOM 645 C CA . LYS A 1 77 ? 10.490 -6.031 15.686 1.00 76.38 77 LYS A CA 1
ATOM 646 C C . LYS A 1 77 ? 11.260 -6.670 14.532 1.00 76.38 77 LYS A C 1
ATOM 648 O O . LYS A 1 77 ? 12.418 -7.018 14.700 1.00 76.38 77 LYS A O 1
ATOM 653 N N . ALA A 1 78 ? 10.694 -6.696 13.323 1.00 77.94 78 ALA A N 1
ATOM 654 C CA . ALA A 1 78 ? 11.394 -7.233 12.152 1.00 77.94 78 ALA A CA 1
ATOM 655 C C . ALA A 1 78 ? 12.672 -6.442 11.799 1.00 77.94 78 ALA A C 1
ATOM 657 O O . ALA A 1 78 ? 13.648 -7.000 11.295 1.00 77.94 78 ALA A O 1
ATOM 658 N N . LYS A 1 79 ? 12.689 -5.122 12.044 1.00 75.56 79 LYS A N 1
ATOM 659 C CA . LYS A 1 79 ? 13.887 -4.291 11.855 1.00 75.56 79 LYS A CA 1
ATOM 660 C C . LYS A 1 79 ? 14.931 -4.555 12.943 1.00 75.56 79 LYS A C 1
ATOM 662 O O . LYS A 1 79 ? 16.115 -4.583 12.619 1.00 75.56 79 LYS A O 1
ATOM 667 N N . GLU A 1 80 ? 14.502 -4.737 14.187 1.00 74.75 80 GLU A N 1
ATOM 668 C CA . GLU A 1 80 ? 15.353 -5.090 15.327 1.00 74.75 80 GLU A CA 1
ATOM 669 C C . GLU A 1 80 ? 15.982 -6.472 15.133 1.00 74.75 80 GLU A C 1
ATOM 671 O O . GLU A 1 80 ? 17.202 -6.576 15.168 1.00 74.75 80 GLU A O 1
ATOM 676 N N . GLU A 1 81 ? 15.200 -7.495 14.783 1.00 74.94 81 GLU A N 1
ATOM 677 C CA . GLU A 1 81 ? 15.693 -8.840 14.450 1.00 74.94 81 GLU A CA 1
ATOM 678 C C . GLU A 1 81 ? 16.700 -8.807 13.298 1.00 74.94 81 GLU A C 1
ATOM 680 O O . GLU A 1 81 ? 17.770 -9.408 13.379 1.00 74.94 81 GLU A O 1
ATOM 685 N N . LYS A 1 82 ? 16.417 -8.036 12.241 1.00 77.81 82 LYS A N 1
ATOM 686 C CA . LYS A 1 82 ? 17.347 -7.880 11.116 1.00 77.81 82 LYS A CA 1
ATOM 687 C C . LYS A 1 82 ? 18.635 -7.150 11.508 1.00 77.81 82 LYS A C 1
ATOM 689 O O . LYS A 1 82 ? 19.682 -7.430 10.926 1.00 77.81 82 LYS A O 1
ATOM 694 N N . MET A 1 83 ? 18.581 -6.198 12.442 1.00 75.50 83 MET A N 1
ATOM 695 C CA . MET A 1 83 ? 19.786 -5.536 12.956 1.00 75.50 83 MET A CA 1
ATOM 696 C C . MET A 1 83 ? 20.582 -6.447 13.890 1.00 75.50 83 MET A C 1
ATOM 698 O O . MET A 1 83 ? 21.802 -6.486 13.768 1.00 75.50 83 MET A O 1
ATOM 702 N N . MET A 1 84 ? 19.913 -7.230 14.737 1.00 74.56 84 MET A N 1
ATOM 703 C CA . MET A 1 84 ? 20.555 -8.228 15.595 1.00 74.56 84 MET A CA 1
ATOM 704 C C . MET A 1 84 ? 21.233 -9.320 14.765 1.00 74.56 84 MET A C 1
ATOM 706 O O . MET A 1 84 ? 22.400 -9.610 14.997 1.00 74.56 84 MET A O 1
ATOM 710 N N . ALA A 1 85 ? 20.574 -9.845 13.727 1.00 76.00 85 ALA A N 1
ATOM 711 C CA . ALA A 1 85 ? 21.174 -10.818 12.813 1.00 76.00 85 ALA A CA 1
ATOM 712 C C . ALA A 1 85 ? 22.447 -10.274 12.139 1.00 76.00 85 ALA A C 1
ATOM 714 O O . ALA A 1 85 ? 23.471 -10.948 12.116 1.00 76.00 85 ALA A O 1
ATOM 715 N N . LYS A 1 86 ? 22.418 -9.017 11.671 1.00 72.75 86 LYS A N 1
ATOM 716 C CA . LYS A 1 86 ? 23.597 -8.359 11.083 1.00 72.75 86 LYS A CA 1
ATOM 717 C C . LYS A 1 86 ? 24.726 -8.115 12.083 1.00 72.75 86 LYS A C 1
ATOM 719 O O . LYS A 1 86 ? 25.882 -8.095 11.677 1.00 72.75 86 LYS A O 1
ATOM 724 N N . LEU A 1 87 ? 24.407 -7.872 13.355 1.00 71.06 87 LEU A N 1
ATOM 725 C CA . LEU A 1 87 ? 25.407 -7.707 14.413 1.00 71.06 87 LEU A CA 1
ATOM 726 C C . LEU A 1 87 ? 26.040 -9.053 14.780 1.00 71.06 87 LEU A C 1
ATOM 728 O O . LEU A 1 87 ? 27.258 -9.124 14.897 1.00 71.06 87 LEU A O 1
ATOM 732 N N . VAL A 1 88 ? 25.246 -10.122 14.881 1.00 72.50 88 VAL A N 1
ATOM 733 C CA . VAL A 1 88 ? 25.746 -11.482 15.136 1.00 72.50 88 VAL A CA 1
ATOM 734 C C . VAL A 1 88 ? 26.651 -11.952 13.994 1.00 72.50 88 VAL A C 1
ATOM 736 O O . VAL A 1 88 ? 27.746 -12.440 14.254 1.00 72.50 88 VAL A O 1
ATOM 739 N N . GLU A 1 89 ? 26.256 -11.720 12.740 1.00 68.12 89 GLU A N 1
ATOM 740 C CA . GLU A 1 89 ? 27.060 -12.033 11.549 1.00 68.12 89 GLU A CA 1
ATOM 741 C C . GLU A 1 89 ? 28.386 -11.249 11.515 1.00 68.12 89 GLU A C 1
ATOM 743 O O . GLU A 1 89 ? 29.416 -11.800 11.147 1.00 68.12 89 GLU A O 1
ATOM 748 N N . LYS A 1 90 ? 28.393 -9.988 11.974 1.00 60.56 90 LYS A N 1
ATOM 749 C CA . LYS A 1 90 ? 29.611 -9.162 12.090 1.00 60.56 90 LYS A CA 1
ATOM 750 C C . LYS A 1 90 ? 30.500 -9.472 13.294 1.00 60.56 90 LYS A C 1
ATOM 752 O O . LYS A 1 90 ? 31.643 -9.040 13.288 1.00 60.56 90 LYS A O 1
ATOM 757 N N . THR A 1 91 ? 29.971 -10.113 14.334 1.00 57.28 91 THR A N 1
ATOM 758 C CA . THR A 1 91 ? 30.734 -10.449 15.555 1.00 57.28 91 THR A CA 1
ATOM 759 C C . THR A 1 91 ? 31.274 -11.882 15.500 1.00 57.28 91 THR A C 1
ATOM 761 O O . THR A 1 91 ? 32.153 -12.241 16.273 1.00 57.28 91 THR A O 1
ATOM 764 N N . SER A 1 92 ? 30.747 -12.699 14.582 1.00 53.59 92 SER A N 1
ATOM 765 C CA . SER A 1 92 ? 31.150 -14.093 14.351 1.00 53.59 92 SER A CA 1
ATOM 766 C C . SER A 1 92 ? 32.111 -14.251 13.156 1.00 53.59 92 SER A C 1
ATOM 768 O O . SER A 1 92 ? 32.385 -15.379 12.750 1.00 53.59 92 SER A O 1
ATOM 770 N N . ALA A 1 93 ? 32.588 -13.136 12.592 1.00 47.41 93 ALA A N 1
ATOM 771 C CA . ALA A 1 93 ? 33.610 -13.035 11.548 1.00 47.41 93 ALA A CA 1
ATOM 772 C C . ALA A 1 93 ? 34.798 -12.233 12.090 1.00 47.41 93 ALA A C 1
ATOM 774 O O . ALA A 1 93 ? 35.946 -12.589 11.748 1.00 47.41 93 ALA A O 1
#

Organism: Drosophila rhopaloa (NCBI:txid1041015)

Radius of gyration: 22.32 Å; chains: 1; bounding box: 61×22×49 Å

InterPro domains:
  IPR018472 Large ribosomal subunit protein mL64 [PF10147] (2-92)
  IPR018472 Large ribosomal subunit protein mL64 [PTHR31761] (2-92)

Foldseek 3Di:
DVVVVVVVVVVVVVVVVVVVVVVVVVVVVVVVVVVVLVVVVCVVVVDDDDCPDPVNVVVSVVVVVVVVVVVVVVVVVVVVVVVVVVVVVVVVD